Protein AF-A0A3B9NVF3-F1 (afdb_monomer)

Mean predicted aligned error: 5.63 Å

Radius of gyration: 18.67 Å; Cα contacts (8 Å, |Δi|>4): 143; chains: 1; bounding box: 44×31×72 Å

Structure (mmCIF, N/CA/C/O backbone):
data_AF-A0A3B9NVF3-F1
#
_entry.id   AF-A0A3B9NVF3-F1
#
loop_
_atom_site.group_PDB
_atom_site.id
_atom_site.type_symbol
_atom_site.label_atom_id
_atom_site.label_alt_id
_atom_site.label_comp_id
_atom_site.label_asym_id
_atom_site.label_entity_id
_atom_site.label_seq_id
_atom_site.pdbx_PDB_ins_code
_atom_site.Cartn_x
_atom_site.Cartn_y
_atom_site.Cartn_z
_atom_site.occupancy
_atom_site.B_iso_or_equiv
_atom_site.auth_seq_id
_atom_site.auth_comp_id
_atom_site.auth_asym_id
_atom_site.auth_atom_id
_atom_site.pdbx_PDB_model_num
ATOM 1 N N . MET A 1 1 ? -21.991 -6.118 53.782 1.00 49.12 1 MET A N 1
ATOM 2 C CA . MET A 1 1 ? -22.405 -6.025 52.362 1.00 49.12 1 MET A CA 1
ATOM 3 C C . MET A 1 1 ? -21.208 -5.584 51.526 1.00 49.12 1 MET A C 1
ATOM 5 O O . MET A 1 1 ? -20.791 -4.440 51.640 1.00 49.12 1 MET A O 1
ATOM 9 N N . SER A 1 2 ? -20.605 -6.493 50.755 1.00 52.69 2 SER A N 1
ATOM 10 C CA . SER A 1 2 ? -19.442 -6.196 49.903 1.00 52.69 2 SER A CA 1
ATOM 11 C C . SER A 1 2 ? -19.912 -5.572 48.583 1.00 52.69 2 SER A C 1
ATOM 13 O O . SER A 1 2 ? -20.648 -6.210 47.827 1.00 52.69 2 SER A O 1
ATOM 15 N N . ARG A 1 3 ? -19.550 -4.309 48.316 1.00 58.69 3 ARG A N 1
ATOM 16 C CA . ARG A 1 3 ? -19.840 -3.644 47.035 1.00 58.69 3 ARG A CA 1
ATOM 17 C C . ARG A 1 3 ? -18.968 -4.282 45.951 1.00 58.69 3 ARG A C 1
ATOM 19 O O . ARG A 1 3 ? -17.757 -4.085 45.939 1.00 58.69 3 ARG A O 1
ATOM 26 N N . LYS A 1 4 ? -19.583 -5.029 45.028 1.00 58.44 4 LYS A N 1
ATOM 27 C CA . LYS A 1 4 ? -18.920 -5.494 43.802 1.00 58.44 4 LYS A CA 1
ATOM 28 C C . LYS A 1 4 ? -18.478 -4.268 42.995 1.00 58.44 4 LYS A C 1
ATOM 30 O O . LYS A 1 4 ? -19.309 -3.534 42.471 1.00 58.44 4 LYS A O 1
ATOM 35 N N . SER A 1 5 ? -17.169 -4.036 42.939 1.00 66.88 5 SER A N 1
ATOM 36 C CA . SER A 1 5 ? -16.553 -3.040 42.064 1.00 66.88 5 SER A CA 1
ATOM 37 C C . SER A 1 5 ? -16.678 -3.519 40.618 1.00 66.88 5 SER A C 1
ATOM 39 O O . SER A 1 5 ? -15.966 -4.426 40.186 1.00 66.88 5 SER A O 1
ATOM 41 N N . THR A 1 6 ? -17.623 -2.955 39.870 1.00 66.62 6 THR A N 1
ATOM 42 C CA . THR A 1 6 ? -17.722 -3.180 38.428 1.00 66.62 6 THR A CA 1
ATOM 43 C C . THR A 1 6 ? -16.560 -2.444 37.764 1.00 66.62 6 THR A C 1
ATOM 45 O O . THR A 1 6 ? -16.607 -1.224 37.603 1.00 66.62 6 THR A O 1
ATOM 48 N N . ARG A 1 7 ? -15.485 -3.162 37.404 1.00 70.69 7 ARG A N 1
ATOM 49 C CA . ARG A 1 7 ? -14.392 -2.598 36.593 1.00 70.69 7 ARG A CA 1
ATOM 50 C C . ARG A 1 7 ? -14.992 -2.016 35.310 1.00 70.69 7 ARG A C 1
ATOM 52 O O . ARG A 1 7 ? -15.573 -2.752 34.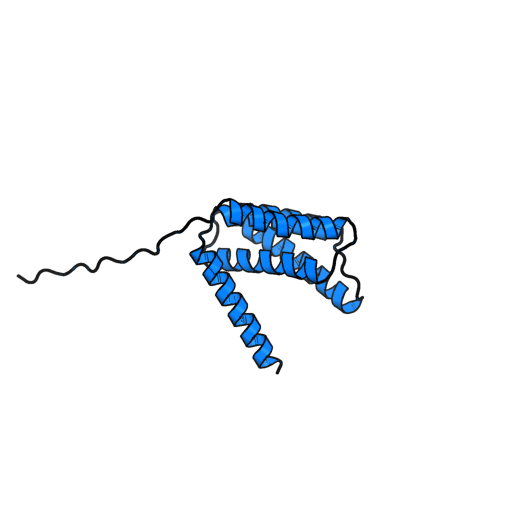517 1.00 70.69 7 ARG A O 1
ATOM 59 N N . ARG A 1 8 ? -14.850 -0.702 35.097 1.00 69.75 8 ARG A N 1
ATOM 60 C CA . ARG A 1 8 ? -15.159 -0.079 33.802 1.00 69.75 8 ARG A CA 1
ATOM 61 C C . ARG A 1 8 ? -14.218 -0.670 32.757 1.00 69.75 8 ARG A C 1
ATOM 63 O O . ARG A 1 8 ? -13.007 -0.490 32.846 1.00 69.75 8 ARG A O 1
ATOM 70 N N . THR A 1 9 ? -14.771 -1.362 31.770 1.00 73.31 9 THR A N 1
ATOM 71 C CA . THR A 1 9 ? -14.049 -1.738 30.555 1.00 73.31 9 THR A CA 1
ATOM 72 C C . THR A 1 9 ? -13.722 -0.468 29.778 1.00 73.31 9 THR A C 1
ATOM 74 O O . THR A 1 9 ? -14.617 0.229 29.295 1.00 73.31 9 THR A O 1
ATOM 77 N N . ILE A 1 10 ? -12.434 -0.134 29.699 1.00 75.62 10 ILE A N 1
ATOM 78 C CA . ILE A 1 10 ? -11.943 0.989 28.899 1.00 75.62 10 ILE A CA 1
ATOM 79 C C . ILE A 1 10 ? -12.134 0.608 27.432 1.00 75.62 10 ILE A C 1
ATOM 81 O O . ILE A 1 10 ? -11.587 -0.393 26.972 1.00 75.62 10 ILE A O 1
ATOM 85 N N . ARG A 1 11 ? -12.948 1.377 26.703 1.00 72.94 11 ARG A N 1
ATOM 86 C CA . ARG A 1 11 ? -13.084 1.210 25.254 1.00 72.94 11 ARG A CA 1
ATOM 87 C C . ARG A 1 11 ? -11.913 1.917 24.563 1.00 72.94 11 ARG A C 1
ATOM 89 O O . ARG A 1 11 ? -11.574 3.021 24.991 1.00 72.94 11 ARG A O 1
ATOM 96 N N . PRO A 1 12 ? -11.319 1.329 23.512 1.00 73.44 12 PRO A N 1
ATOM 97 C CA . PRO A 1 12 ? -10.298 2.010 22.727 1.00 73.44 12 PRO A CA 1
ATOM 98 C C . PRO A 1 12 ? -10.863 3.319 22.162 1.00 73.44 12 PRO A C 1
ATOM 100 O O . PRO A 1 12 ? -11.981 3.339 21.636 1.00 73.44 12 PRO A O 1
ATOM 103 N N . LEU A 1 13 ? -10.112 4.415 22.289 1.00 80.12 13 LEU A N 1
ATOM 104 C CA . LEU A 1 13 ? -10.489 5.696 21.700 1.00 80.12 13 LEU A CA 1
ATOM 105 C C . LEU A 1 13 ? -10.367 5.593 20.176 1.00 80.12 13 LEU A C 1
ATOM 107 O O . LEU A 1 13 ? -9.283 5.342 19.660 1.00 80.12 13 LEU A O 1
ATOM 111 N N . ARG A 1 14 ? -11.470 5.814 19.456 1.00 83.06 14 ARG A N 1
ATOM 112 C CA . ARG A 1 14 ? -11.454 5.872 17.992 1.00 83.06 14 ARG A CA 1
ATOM 113 C C . ARG A 1 14 ? -11.093 7.286 17.549 1.00 83.06 14 ARG A C 1
ATOM 115 O O . ARG A 1 14 ? -11.927 8.185 17.644 1.00 83.06 14 ARG A O 1
ATOM 122 N N . ILE A 1 15 ? -9.874 7.467 17.051 1.00 90.00 15 ILE A N 1
ATOM 123 C CA . ILE A 1 15 ? -9.414 8.745 16.498 1.00 90.00 15 ILE A CA 1
ATOM 124 C C . ILE A 1 15 ? -9.634 8.714 14.981 1.00 90.00 15 ILE A C 1
ATOM 126 O O . ILE A 1 15 ? -8.994 7.905 14.305 1.00 90.00 15 ILE A O 1
ATOM 130 N N . PRO A 1 16 ? -10.547 9.534 14.429 1.00 91.94 16 PRO A N 1
ATOM 131 C CA . PRO A 1 16 ? -10.778 9.564 12.993 1.00 91.94 16 PRO A CA 1
ATOM 132 C C . PRO A 1 16 ? -9.535 10.070 12.263 1.00 91.94 16 PRO A C 1
ATOM 134 O O . PRO A 1 16 ? -8.781 10.896 12.782 1.00 91.94 16 PRO A O 1
ATOM 137 N N . ILE A 1 17 ? -9.342 9.582 11.044 1.00 92.69 17 ILE A N 1
ATOM 138 C CA . ILE A 1 17 ? -8.288 10.086 10.173 1.00 92.69 17 ILE A CA 1
ATOM 139 C C . ILE A 1 17 ? -8.652 11.504 9.724 1.00 92.69 17 ILE A C 1
ATOM 141 O O . ILE A 1 17 ? -9.795 11.784 9.357 1.00 92.69 17 ILE A O 1
ATOM 145 N N . THR A 1 18 ? -7.687 12.418 9.798 1.00 93.12 18 THR A N 1
ATOM 146 C CA . THR A 1 18 ? -7.893 13.812 9.404 1.00 93.12 18 THR A CA 1
ATOM 147 C C . THR A 1 18 ? -7.967 13.939 7.889 1.00 93.12 18 THR A C 1
ATOM 149 O O . THR A 1 18 ? -7.343 13.177 7.151 1.00 93.12 18 THR A O 1
ATOM 152 N N . ARG A 1 19 ? -8.690 14.958 7.413 1.00 91.62 19 ARG A N 1
ATOM 153 C CA . ARG A 1 19 ? -8.805 15.223 5.977 1.00 91.62 19 ARG A CA 1
ATOM 154 C C . ARG A 1 19 ? -7.439 15.426 5.313 1.00 91.62 19 ARG A C 1
ATOM 156 O O . ARG A 1 19 ? -7.201 14.848 4.264 1.00 91.62 19 ARG A O 1
ATOM 163 N N . GLY A 1 20 ? -6.528 16.140 5.978 1.00 92.69 20 GLY A N 1
ATOM 164 C CA . GLY A 1 20 ? -5.169 16.347 5.474 1.00 92.69 20 GLY A CA 1
ATOM 165 C C . GLY A 1 20 ? -4.382 15.049 5.271 1.00 92.69 20 GLY A C 1
ATOM 166 O O . GLY A 1 20 ? -3.662 14.940 4.287 1.00 92.69 20 GLY A O 1
ATOM 167 N N . LEU A 1 21 ? -4.554 14.042 6.141 1.00 90.19 21 LEU A N 1
ATOM 168 C CA . LEU A 1 21 ? -3.890 12.748 5.947 1.00 90.19 21 LEU A CA 1
ATOM 169 C C . LEU A 1 21 ? -4.494 11.970 4.771 1.00 90.19 21 LEU A C 1
ATOM 171 O O . LEU A 1 21 ? -3.758 11.346 4.013 1.00 90.19 21 LEU A O 1
ATOM 175 N N . ILE A 1 22 ? -5.819 12.035 4.599 1.00 93.06 22 ILE A N 1
ATOM 176 C CA . ILE A 1 22 ? -6.503 11.433 3.443 1.00 93.06 22 ILE A CA 1
ATOM 177 C C . ILE A 1 22 ? -6.006 12.074 2.146 1.00 93.06 22 ILE A C 1
ATOM 179 O O . ILE A 1 22 ? -5.652 11.361 1.213 1.00 93.06 22 ILE A O 1
ATOM 183 N N . ASP A 1 23 ? -5.941 13.405 2.101 1.00 93.88 23 ASP A N 1
ATOM 184 C CA . ASP A 1 23 ? -5.510 14.133 0.908 1.00 93.88 23 ASP A CA 1
ATOM 185 C C . ASP A 1 23 ? -4.032 13.847 0.582 1.00 93.88 23 ASP A C 1
ATOM 187 O O . ASP A 1 23 ? -3.691 13.652 -0.582 1.00 93.88 23 ASP A O 1
ATOM 191 N N . GLN A 1 24 ? -3.160 13.743 1.593 1.00 92.31 24 GLN A N 1
ATOM 192 C CA . GLN A 1 24 ? -1.756 13.369 1.394 1.00 92.31 24 GLN A CA 1
ATOM 193 C C . GLN A 1 24 ? -1.615 11.949 0.829 1.00 92.31 24 GLN A C 1
ATOM 195 O O . GLN A 1 24 ? -0.832 11.725 -0.094 1.00 92.31 24 GLN A O 1
ATOM 200 N N . PHE A 1 25 ? -2.393 11.002 1.352 1.00 92.00 25 PHE A N 1
ATOM 201 C CA . PHE A 1 25 ? -2.407 9.626 0.866 1.00 92.00 25 PHE A CA 1
ATOM 202 C C . PHE A 1 25 ? -2.888 9.542 -0.590 1.00 92.00 25 PHE A C 1
ATOM 204 O O . PHE A 1 25 ? -2.238 8.920 -1.433 1.00 92.00 25 PHE A O 1
ATOM 211 N N . ALA A 1 26 ? -3.989 10.230 -0.900 1.00 92.94 26 ALA A N 1
ATOM 212 C CA . ALA A 1 26 ? -4.528 10.318 -2.252 1.00 92.94 26 ALA A CA 1
ATOM 213 C C . ALA A 1 26 ? -3.511 10.943 -3.218 1.00 92.94 26 ALA A C 1
ATOM 215 O O . ALA A 1 26 ? -3.283 10.438 -4.316 1.00 92.94 26 ALA A O 1
ATOM 216 N N . GLN A 1 27 ? -2.838 12.014 -2.792 1.00 94.38 27 GLN A N 1
ATOM 217 C CA . GLN A 1 27 ? -1.803 12.673 -3.580 1.00 94.38 27 GLN A CA 1
ATOM 218 C C . GLN A 1 27 ? -0.644 11.722 -3.908 1.00 94.38 27 GLN A C 1
ATOM 220 O O . GLN A 1 27 ? -0.194 11.676 -5.053 1.00 94.38 27 GLN A O 1
ATOM 225 N N . GLU A 1 28 ? -0.171 10.946 -2.933 1.00 93.94 28 GLU A N 1
ATOM 226 C CA . GLU A 1 28 ? 0.937 10.009 -3.126 1.00 93.94 28 GLU A CA 1
ATOM 227 C C . GLU A 1 28 ? 0.577 8.866 -4.088 1.00 93.94 28 GLU A C 1
ATOM 229 O O . GLU A 1 28 ? 1.345 8.580 -5.016 1.00 93.94 28 GLU A O 1
ATOM 234 N N . LEU A 1 29 ? -0.617 8.283 -3.946 1.00 94.06 29 LEU A N 1
ATOM 235 C CA . LEU A 1 29 ? -1.133 7.265 -4.865 1.00 94.06 29 LEU A CA 1
ATOM 236 C C . LEU A 1 29 ? -1.325 7.813 -6.281 1.00 94.06 29 LEU A C 1
ATOM 238 O O . LEU A 1 29 ? -0.798 7.258 -7.250 1.00 94.06 29 LEU A O 1
ATOM 242 N N . HIS A 1 30 ? -2.069 8.910 -6.417 1.00 94.81 30 HIS A N 1
ATOM 243 C CA . HIS A 1 30 ? -2.443 9.441 -7.721 1.00 94.81 30 HIS A CA 1
ATOM 244 C C . HIS A 1 30 ? -1.257 10.023 -8.487 1.00 94.81 30 HIS A C 1
ATOM 246 O O . HIS A 1 30 ? -1.182 9.830 -9.701 1.00 94.81 30 HIS A O 1
ATOM 252 N N . PHE A 1 31 ? -0.299 10.677 -7.824 1.00 95.50 31 PHE A N 1
ATOM 253 C CA . PHE A 1 31 ? 0.907 11.157 -8.503 1.00 95.50 31 PHE A CA 1
ATOM 254 C C . PHE A 1 31 ? 1.821 10.017 -8.942 1.00 95.50 31 PHE A C 1
ATOM 256 O O . PHE A 1 31 ? 2.364 10.078 -10.047 1.00 95.50 31 PHE A O 1
ATOM 263 N N . SER A 1 32 ? 1.950 8.959 -8.141 1.00 95.38 32 SER A N 1
ATOM 264 C CA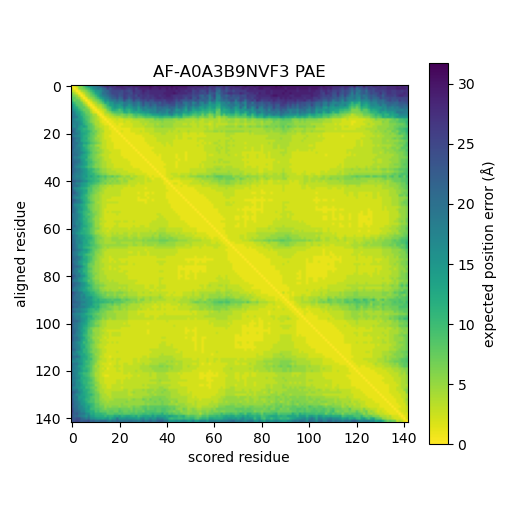 . SER A 1 32 ? 2.716 7.771 -8.535 1.00 95.38 32 SER A CA 1
ATOM 265 C C . SER A 1 32 ? 2.063 7.067 -9.729 1.00 95.38 32 SER A C 1
ATOM 267 O O . SER A 1 32 ? 2.740 6.715 -10.697 1.00 95.38 32 SER A O 1
ATOM 269 N N . LEU A 1 33 ? 0.729 6.962 -9.734 1.00 94.50 33 LEU A N 1
ATOM 270 C CA . LEU A 1 33 ? -0.019 6.416 -10.865 1.00 94.50 33 LEU A CA 1
ATOM 271 C C . LEU A 1 33 ? 0.094 7.302 -12.115 1.00 94.50 33 LEU A C 1
ATOM 273 O O . LEU A 1 33 ? 0.282 6.788 -13.213 1.00 94.50 33 LEU A O 1
ATOM 277 N N . MET A 1 34 ? 0.015 8.625 -11.969 1.00 95.12 34 MET A N 1
ATOM 278 C CA . MET A 1 34 ? 0.181 9.569 -13.079 1.00 95.12 34 MET A CA 1
ATOM 279 C C . MET A 1 34 ? 1.564 9.432 -13.720 1.00 95.12 34 MET A C 1
ATOM 281 O O . MET A 1 34 ? 1.668 9.355 -14.943 1.00 95.12 34 MET A O 1
ATOM 285 N N . LYS A 1 35 ? 2.627 9.336 -12.912 1.00 94.06 35 LYS A N 1
ATOM 286 C CA . LYS A 1 35 ? 3.978 9.064 -13.419 1.00 94.06 35 LYS A CA 1
ATOM 287 C C . LYS A 1 35 ? 4.042 7.752 -14.192 1.00 94.06 35 LYS A C 1
ATOM 289 O O . LYS A 1 35 ? 4.686 7.711 -15.238 1.00 94.06 35 LYS A O 1
ATOM 294 N N . ALA A 1 36 ? 3.319 6.726 -13.739 1.00 92.00 36 ALA A N 1
ATOM 295 C CA . ALA A 1 36 ? 3.225 5.471 -14.471 1.00 92.00 36 ALA A CA 1
ATOM 296 C C . ALA A 1 36 ? 2.609 5.638 -15.864 1.00 92.00 36 ALA A C 1
ATOM 298 O O . ALA A 1 36 ? 3.101 5.068 -16.834 1.00 92.00 36 ALA A O 1
ATOM 299 N N . GLN A 1 37 ? 1.576 6.472 -15.982 1.00 91.94 37 GLN A N 1
ATOM 300 C CA . GLN A 1 37 ? 0.928 6.764 -17.264 1.00 91.94 37 GLN A CA 1
ATOM 301 C C . GLN A 1 37 ? 1.805 7.580 -18.215 1.00 91.94 37 GLN A C 1
ATOM 303 O O . GLN A 1 37 ? 1.684 7.440 -19.428 1.00 91.94 37 GLN A O 1
ATOM 308 N N . LEU A 1 38 ? 2.690 8.414 -17.671 1.00 92.69 38 LEU A N 1
ATOM 309 C CA . LEU A 1 38 ? 3.629 9.229 -18.440 1.00 92.69 38 LEU A CA 1
ATOM 310 C C . LEU A 1 38 ? 4.921 8.479 -18.813 1.00 92.69 38 LEU A C 1
ATOM 312 O O . LEU A 1 38 ? 5.789 9.058 -19.458 1.00 92.69 38 LEU A O 1
ATOM 316 N N . GLY A 1 39 ? 5.063 7.209 -18.416 1.00 89.50 39 GLY A N 1
ATOM 317 C CA . GLY A 1 39 ? 6.262 6.407 -18.680 1.00 89.50 39 GLY A CA 1
ATOM 318 C C . GLY A 1 39 ? 7.436 6.688 -17.737 1.00 89.50 39 GLY A C 1
ATOM 319 O O . GLY A 1 39 ? 8.540 6.221 -17.990 1.00 89.50 39 GLY A O 1
ATOM 320 N N . TYR A 1 40 ? 7.207 7.411 -16.637 1.00 91.44 40 TYR A N 1
ATOM 321 C CA . TYR A 1 40 ? 8.201 7.699 -15.596 1.00 91.44 40 TYR A CA 1
ATOM 322 C C . TYR A 1 40 ? 8.012 6.805 -14.361 1.00 91.44 40 TYR A C 1
ATOM 324 O O . TYR A 1 40 ? 8.197 7.259 -13.233 1.00 91.44 40 TYR A O 1
ATOM 332 N N . PHE A 1 41 ? 7.572 5.559 -14.556 1.00 92.88 41 PHE A N 1
ATOM 333 C CA . PHE A 1 41 ? 7.400 4.612 -13.458 1.00 92.88 41 PHE A CA 1
ATOM 334 C C . PHE A 1 41 ? 8.750 4.020 -13.061 1.00 92.88 41 PHE A C 1
ATOM 336 O O . PHE A 1 41 ? 9.438 3.432 -13.892 1.00 92.88 41 PHE A O 1
ATOM 343 N N . THR A 1 42 ? 9.126 4.160 -11.795 1.00 92.44 42 THR A N 1
ATOM 344 C CA . THR A 1 42 ? 10.328 3.529 -11.243 1.00 92.44 42 THR A CA 1
ATOM 345 C C . THR A 1 42 ? 9.976 2.691 -10.019 1.00 92.44 42 THR A C 1
ATOM 347 O O . THR A 1 42 ? 8.826 2.679 -9.570 1.00 92.44 42 THR A O 1
ATOM 350 N N . THR A 1 43 ? 10.975 2.016 -9.447 1.00 93.88 43 THR A N 1
ATOM 351 C CA . THR A 1 43 ? 10.848 1.335 -8.150 1.00 93.88 43 THR A CA 1
ATOM 352 C C . THR A 1 43 ? 10.334 2.275 -7.059 1.00 93.88 43 THR A C 1
ATOM 354 O O . THR A 1 43 ? 9.541 1.862 -6.228 1.00 93.88 43 THR A O 1
ATOM 357 N N . VAL A 1 44 ? 10.672 3.568 -7.110 1.00 94.06 44 VAL A N 1
ATOM 358 C CA . VAL A 1 44 ? 10.217 4.552 -6.117 1.00 94.06 44 VAL A CA 1
ATOM 359 C C . VAL A 1 44 ? 8.700 4.742 -6.163 1.00 94.06 44 VAL A C 1
ATOM 361 O O . VAL A 1 44 ? 8.040 4.748 -5.126 1.00 94.06 44 VAL A O 1
ATOM 364 N N . GLU A 1 45 ? 8.118 4.921 -7.350 1.00 94.75 45 GLU A N 1
ATOM 365 C CA . GLU A 1 45 ? 6.662 5.028 -7.500 1.00 94.75 45 GLU A CA 1
ATOM 366 C C . GLU A 1 45 ? 5.967 3.707 -7.176 1.00 94.75 45 GLU A C 1
ATOM 368 O O . GLU A 1 45 ? 4.876 3.712 -6.601 1.00 94.75 45 GLU A O 1
ATOM 373 N N . PHE A 1 46 ? 6.602 2.587 -7.521 1.00 94.75 46 PHE A N 1
ATOM 374 C CA . PHE A 1 46 ? 6.113 1.266 -7.167 1.00 94.75 46 PHE A CA 1
ATOM 375 C C . PHE A 1 46 ? 6.008 1.096 -5.647 1.00 94.75 46 PHE A C 1
ATOM 377 O O . PHE A 1 46 ? 4.932 0.766 -5.147 1.00 94.75 46 PHE A O 1
ATOM 384 N N . ASP A 1 47 ? 7.077 1.406 -4.915 1.00 94.00 47 ASP A N 1
ATOM 385 C CA . ASP A 1 47 ? 7.151 1.270 -3.460 1.00 94.00 47 ASP A CA 1
ATOM 386 C C . ASP A 1 47 ? 6.156 2.185 -2.750 1.00 94.00 47 ASP A C 1
ATOM 388 O O . ASP A 1 47 ? 5.532 1.779 -1.769 1.00 94.00 47 ASP A O 1
ATOM 392 N N . LYS A 1 48 ? 5.937 3.400 -3.265 1.00 95.06 48 LYS A N 1
ATOM 393 C CA . LYS A 1 48 ? 4.917 4.318 -2.738 1.00 95.06 48 LYS A CA 1
ATOM 394 C C . LYS A 1 48 ? 3.519 3.726 -2.833 1.00 95.06 48 LYS A C 1
ATOM 396 O O . LYS A 1 48 ? 2.793 3.696 -1.839 1.00 95.06 48 LYS A O 1
ATOM 401 N N . ILE A 1 49 ? 3.149 3.220 -4.011 1.00 95.75 49 ILE A N 1
ATOM 402 C CA . ILE A 1 49 ? 1.841 2.587 -4.220 1.00 95.75 49 ILE A CA 1
ATOM 403 C C . ILE A 1 49 ? 1.725 1.312 -3.375 1.00 95.75 49 ILE A C 1
ATOM 405 O O . ILE A 1 49 ? 0.708 1.106 -2.711 1.00 95.75 49 ILE A O 1
ATOM 409 N N . GLY A 1 50 ? 2.768 0.479 -3.360 1.00 95.19 50 GLY A N 1
ATOM 410 C CA . GLY A 1 50 ? 2.813 -0.759 -2.585 1.00 95.19 50 GLY A CA 1
ATOM 411 C C . GLY A 1 50 ? 2.651 -0.511 -1.087 1.00 95.19 50 GLY A C 1
ATOM 412 O O . GLY A 1 50 ? 1.797 -1.122 -0.450 1.00 95.19 50 GLY A O 1
ATOM 413 N N . THR A 1 51 ? 3.393 0.450 -0.535 1.00 93.94 51 THR A N 1
ATOM 414 C CA . THR A 1 51 ? 3.295 0.862 0.876 1.00 93.94 51 THR A CA 1
ATOM 415 C C . THR A 1 51 ? 1.882 1.317 1.218 1.00 93.94 51 THR A C 1
ATOM 417 O O . THR A 1 51 ? 1.323 0.898 2.235 1.00 93.94 51 THR A O 1
ATOM 420 N N . CYS A 1 52 ? 1.276 2.128 0.349 1.00 94.88 52 CYS A N 1
ATOM 421 C CA . CYS A 1 52 ? -0.087 2.609 0.521 1.00 94.88 52 CYS A CA 1
ATOM 422 C C . CYS A 1 52 ? -1.099 1.454 0.577 1.00 94.88 52 CYS A C 1
ATOM 424 O O . CYS A 1 52 ? -1.902 1.380 1.512 1.00 94.88 52 CYS A O 1
ATOM 426 N N . PHE A 1 53 ? -1.044 0.525 -0.383 1.00 96.50 53 PHE A N 1
ATOM 427 C CA . PHE A 1 53 ? -1.953 -0.621 -0.404 1.00 96.50 53 PHE A CA 1
ATOM 428 C C . PHE A 1 53 ? -1.736 -1.568 0.764 1.00 96.50 53 PHE A C 1
ATOM 430 O O . PHE A 1 53 ? -2.714 -1.919 1.415 1.00 96.50 53 PHE A O 1
ATOM 437 N N . ASN A 1 54 ? -0.493 -1.929 1.078 1.00 95.31 54 ASN A N 1
ATOM 438 C CA . ASN A 1 54 ? -0.195 -2.831 2.189 1.00 95.31 54 ASN A CA 1
ATOM 439 C C . ASN A 1 54 ? -0.671 -2.249 3.525 1.00 95.31 54 ASN A C 1
ATOM 441 O O . ASN A 1 54 ? -1.304 -2.951 4.311 1.00 95.31 54 ASN A O 1
ATOM 445 N N . THR A 1 55 ? -0.446 -0.952 3.754 1.00 94.81 55 THR A N 1
ATOM 446 C CA . THR A 1 55 ? -0.886 -0.259 4.975 1.00 94.81 55 THR A CA 1
ATOM 447 C C . THR A 1 55 ? -2.405 -0.273 5.124 1.00 94.81 55 THR A C 1
ATOM 449 O O . THR A 1 55 ? -2.937 -0.547 6.199 1.00 94.81 55 THR A O 1
ATOM 452 N N . ILE A 1 56 ? -3.138 0.027 4.051 1.00 95.44 56 ILE A N 1
ATOM 453 C CA . ILE A 1 56 ? -4.603 0.038 4.116 1.00 95.44 56 ILE A CA 1
ATOM 454 C C . ILE A 1 56 ? -5.154 -1.378 4.195 1.00 95.44 56 ILE A C 1
ATOM 456 O O . ILE A 1 56 ? -6.070 -1.623 4.974 1.00 95.44 56 ILE A O 1
ATOM 460 N N . TYR A 1 57 ? -4.598 -2.310 3.430 1.00 95.88 57 TYR A N 1
ATOM 461 C CA . TYR A 1 57 ? -5.027 -3.699 3.445 1.00 95.88 57 TYR A CA 1
ATOM 462 C C . TYR A 1 57 ? -4.834 -4.322 4.831 1.00 95.88 57 TYR A C 1
ATOM 464 O O . TYR A 1 57 ? -5.784 -4.881 5.371 1.00 95.88 57 TYR A O 1
ATOM 472 N N . GLY A 1 58 ? -3.671 -4.140 5.464 1.00 95.25 58 GLY A N 1
ATOM 473 C CA . GLY A 1 58 ? -3.444 -4.618 6.829 1.00 95.25 58 GLY A CA 1
ATOM 474 C C . GLY A 1 58 ? -4.372 -3.949 7.850 1.00 95.25 58 GLY A C 1
ATOM 475 O O . GLY A 1 58 ? -4.905 -4.608 8.739 1.00 95.25 58 GLY A O 1
ATOM 476 N N . ALA A 1 59 ? -4.666 -2.655 7.693 1.00 95.50 59 ALA A N 1
ATOM 477 C CA . ALA A 1 59 ? -5.645 -1.980 8.545 1.00 95.50 59 ALA A CA 1
ATOM 478 C C . ALA A 1 59 ? -7.071 -2.531 8.354 1.00 95.50 59 ALA A C 1
ATOM 480 O O . ALA A 1 59 ? -7.839 -2.619 9.316 1.00 95.50 59 ALA A O 1
ATOM 481 N N . LEU A 1 60 ? -7.430 -2.917 7.129 1.00 95.12 60 LEU A N 1
ATOM 482 C CA . LEU A 1 60 ? -8.700 -3.566 6.821 1.00 95.12 60 LEU A CA 1
ATOM 483 C C . LEU A 1 60 ? -8.741 -5.026 7.278 1.00 95.12 60 LEU A C 1
ATOM 485 O O . LEU A 1 60 ? -9.821 -5.503 7.595 1.00 95.12 60 LEU A O 1
ATOM 489 N N . ASP A 1 61 ? -7.612 -5.721 7.377 1.00 93.69 61 ASP A N 1
ATOM 490 C CA . ASP A 1 61 ? -7.560 -7.059 7.975 1.00 93.69 61 ASP A CA 1
ATOM 491 C C . ASP A 1 61 ? -7.853 -7.000 9.485 1.00 93.69 61 ASP A C 1
ATOM 493 O O . ASP A 1 61 ? -8.711 -7.720 9.999 1.00 93.69 61 ASP A O 1
ATOM 497 N N . LEU A 1 62 ? -7.253 -6.028 10.184 1.00 91.62 62 LEU A N 1
ATOM 498 C CA . LEU A 1 62 ? -7.551 -5.746 11.594 1.00 91.62 62 LEU A CA 1
ATOM 499 C C . LEU A 1 62 ? -9.005 -5.313 11.813 1.00 91.62 62 LEU A C 1
ATOM 501 O O . LEU A 1 62 ? -9.607 -5.596 12.855 1.00 91.62 62 LEU A O 1
ATOM 505 N N . LYS A 1 63 ? -9.570 -4.587 10.845 1.00 91.44 63 LYS A N 1
ATOM 506 C CA . LYS A 1 63 ? -10.928 -4.052 10.913 1.00 91.44 63 LYS A CA 1
ATOM 507 C C . LYS A 1 63 ? -11.646 -4.203 9.569 1.00 91.44 63 LYS A C 1
ATOM 509 O O . LYS A 1 63 ? -11.732 -3.233 8.809 1.00 91.44 63 LYS A O 1
ATOM 514 N N . PRO A 1 64 ? -12.235 -5.386 9.313 1.00 92.38 64 PRO A N 1
ATOM 515 C CA . PRO A 1 64 ? -12.856 -5.697 8.033 1.00 92.38 64 PRO A CA 1
ATOM 516 C C . PRO A 1 64 ? -13.927 -4.682 7.620 1.00 92.38 64 PRO A C 1
ATOM 518 O O . PRO A 1 64 ? -14.784 -4.312 8.438 1.00 92.38 64 PRO A O 1
ATOM 521 N N . PRO A 1 65 ? -13.924 -4.229 6.352 1.00 92.06 65 PRO A N 1
ATOM 522 C CA . PRO A 1 65 ? -14.955 -3.340 5.852 1.00 92.06 65 PRO A CA 1
ATOM 523 C C . PRO A 1 65 ? -16.289 -4.084 5.750 1.00 92.06 65 PRO A C 1
ATOM 525 O O . PRO A 1 65 ? -16.348 -5.292 5.520 1.00 92.06 65 PRO A O 1
ATOM 528 N N . LYS A 1 66 ? -17.395 -3.342 5.873 1.00 90.94 66 LYS A N 1
ATOM 529 C CA . LYS A 1 66 ? -18.733 -3.898 5.606 1.00 90.94 66 LYS A CA 1
ATOM 530 C C . LYS A 1 66 ? -18.890 -4.296 4.139 1.00 90.94 66 LYS A C 1
ATOM 532 O O . LYS A 1 66 ? -19.513 -5.310 3.839 1.00 90.94 66 LYS A O 1
ATOM 537 N N . ASP A 1 67 ? -18.337 -3.478 3.249 1.00 91.62 67 ASP A N 1
ATOM 538 C CA . ASP A 1 67 ? -18.306 -3.736 1.819 1.00 91.62 67 ASP A CA 1
ATOM 539 C C . ASP A 1 67 ? -17.046 -4.531 1.460 1.00 91.62 67 ASP A C 1
ATOM 541 O O . ASP A 1 67 ? -15.930 -4.011 1.477 1.00 91.62 67 ASP A O 1
ATOM 545 N N . LYS A 1 68 ? -17.235 -5.808 1.119 1.00 91.25 68 LYS A N 1
ATOM 546 C CA . LYS A 1 68 ? -16.141 -6.708 0.735 1.00 91.25 68 LYS A CA 1
ATOM 547 C C . LYS A 1 68 ? -15.519 -6.353 -0.616 1.00 91.25 68 LYS A C 1
ATOM 549 O O . LYS A 1 68 ? -14.405 -6.790 -0.888 1.00 91.25 68 LYS A O 1
ATOM 554 N N . THR A 1 69 ? -16.197 -5.566 -1.455 1.00 93.19 69 THR A N 1
ATOM 555 C CA . THR A 1 69 ? -15.651 -5.166 -2.762 1.00 93.19 69 THR A CA 1
ATOM 556 C C . THR A 1 69 ? -14.402 -4.295 -2.625 1.00 93.19 69 THR A C 1
ATOM 558 O O . THR A 1 69 ? -13.552 -4.315 -3.511 1.0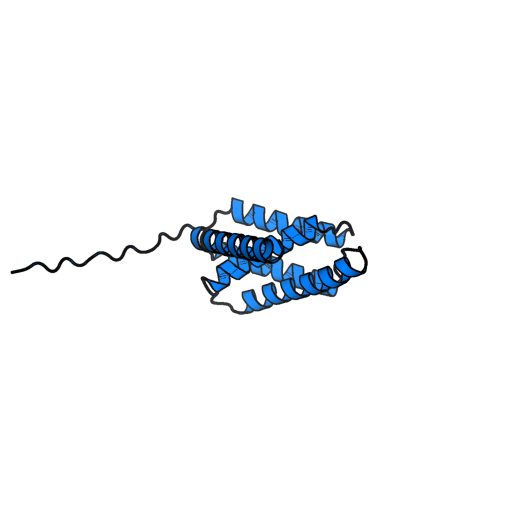0 93.19 69 THR A O 1
ATOM 561 N N . ILE A 1 70 ? -14.244 -3.605 -1.488 1.00 94.06 70 ILE A N 1
ATOM 562 C CA . ILE A 1 70 ? -13.045 -2.831 -1.149 1.00 94.06 70 ILE A CA 1
ATOM 563 C C . ILE A 1 70 ? -11.809 -3.736 -1.111 1.00 94.06 70 ILE A C 1
ATOM 565 O O . ILE A 1 70 ? -10.823 -3.447 -1.785 1.00 94.06 70 ILE A O 1
ATOM 569 N N . LEU A 1 71 ? -11.876 -4.850 -0.372 1.00 94.88 71 LEU A N 1
ATOM 570 C CA . LEU A 1 71 ? -10.761 -5.797 -0.266 1.00 94.88 71 LEU A CA 1
ATOM 571 C C . LEU A 1 71 ? -10.424 -6.396 -1.631 1.00 94.88 71 LEU A C 1
ATOM 573 O O . LEU A 1 71 ? -9.268 -6.390 -2.034 1.00 94.88 71 LEU A O 1
ATOM 577 N N . VAL A 1 72 ? -11.443 -6.817 -2.385 1.00 95.44 72 VAL A N 1
ATOM 578 C CA . VAL A 1 72 ? -11.259 -7.405 -3.721 1.00 95.44 72 VAL A CA 1
ATOM 579 C C . VAL A 1 72 ? -10.555 -6.436 -4.677 1.00 95.44 72 VAL A C 1
ATOM 581 O O . VAL A 1 72 ? -9.669 -6.846 -5.426 1.00 95.44 72 VAL A O 1
ATOM 584 N N . ALA A 1 73 ? -10.920 -5.151 -4.658 1.00 96.44 73 ALA A N 1
ATOM 585 C CA . ALA A 1 73 ? -10.289 -4.145 -5.507 1.00 96.44 73 ALA A CA 1
ATOM 586 C C . ALA A 1 73 ? -8.825 -3.886 -5.117 1.00 96.44 73 ALA A C 1
ATOM 588 O O . ALA A 1 73 ? -7.964 -3.811 -5.996 1.00 96.44 73 ALA A O 1
ATOM 589 N N . ILE A 1 74 ? -8.536 -3.783 -3.815 1.00 96.94 74 ILE A N 1
ATOM 590 C CA . ILE A 1 74 ? -7.174 -3.565 -3.308 1.00 96.94 74 ILE A CA 1
ATOM 591 C C . ILE A 1 74 ? -6.295 -4.787 -3.602 1.00 96.94 74 ILE A C 1
ATOM 593 O O . ILE A 1 74 ? -5.210 -4.631 -4.155 1.00 96.94 74 ILE A O 1
ATOM 597 N N . GLU A 1 75 ? -6.777 -6.007 -3.351 1.00 96.69 75 GLU A N 1
ATOM 598 C CA . GLU A 1 75 ? -6.058 -7.236 -3.711 1.00 96.69 75 GLU A CA 1
ATOM 599 C C . GLU A 1 75 ? -5.803 -7.335 -5.217 1.00 96.69 75 GLU A C 1
ATOM 601 O O . GLU A 1 75 ? -4.721 -7.737 -5.641 1.00 96.69 75 GLU A O 1
ATOM 606 N N . GLY A 1 76 ? -6.786 -6.964 -6.044 1.00 97.38 76 GLY A N 1
ATOM 607 C CA . GLY A 1 76 ? -6.631 -6.929 -7.497 1.00 97.38 76 GLY A CA 1
ATOM 608 C C . GLY A 1 76 ? -5.515 -5.979 -7.936 1.00 97.38 76 GLY A C 1
ATOM 609 O O . GLY A 1 76 ? -4.692 -6.339 -8.779 1.00 97.38 76 GLY A O 1
ATOM 610 N N . ALA A 1 77 ? -5.439 -4.798 -7.320 1.00 97.62 77 ALA A N 1
ATOM 611 C CA . ALA A 1 77 ? -4.358 -3.846 -7.546 1.00 97.62 77 ALA A CA 1
ATOM 612 C C . ALA A 1 77 ? -2.999 -4.381 -7.066 1.00 97.62 77 ALA A C 1
ATOM 614 O O . ALA A 1 77 ? -2.018 -4.288 -7.801 1.00 97.62 77 ALA A O 1
ATOM 615 N N . MET A 1 78 ? -2.937 -4.999 -5.883 1.00 97.56 78 MET A N 1
ATOM 616 C CA . MET A 1 78 ? -1.714 -5.619 -5.361 1.00 97.56 78 MET A CA 1
ATOM 617 C C . MET A 1 78 ? -1.212 -6.749 -6.268 1.00 97.56 78 MET A C 1
ATOM 619 O O . MET A 1 78 ? -0.018 -6.840 -6.537 1.00 97.56 78 MET A O 1
ATOM 623 N N . ARG A 1 79 ? -2.108 -7.580 -6.817 1.00 97.56 79 ARG A N 1
ATOM 624 C CA . ARG A 1 79 ? -1.739 -8.617 -7.797 1.00 97.56 79 ARG A CA 1
ATOM 625 C C . ARG A 1 79 ? -1.175 -8.010 -9.080 1.00 97.56 79 ARG A C 1
ATOM 627 O O . ARG A 1 79 ? -0.136 -8.462 -9.548 1.00 97.56 79 ARG A O 1
ATOM 634 N N . ALA A 1 80 ? -1.811 -6.961 -9.607 1.00 96.62 80 ALA A N 1
ATOM 635 C CA . ALA A 1 80 ? -1.312 -6.236 -10.776 1.00 96.62 80 ALA A CA 1
ATOM 636 C C . ALA A 1 80 ? 0.083 -5.630 -10.530 1.00 96.62 80 ALA A C 1
ATOM 638 O O . ALA A 1 80 ? 0.950 -5.694 -11.400 1.00 96.62 80 ALA A O 1
ATOM 639 N N . MET A 1 81 ? 0.318 -5.098 -9.328 1.00 96.56 81 MET A N 1
ATOM 640 C CA . MET A 1 81 ? 1.630 -4.613 -8.896 1.00 96.56 81 MET A CA 1
ATOM 641 C C . MET A 1 81 ? 2.650 -5.758 -8.825 1.00 96.56 81 MET A C 1
ATOM 643 O O . MET A 1 81 ? 3.724 -5.649 -9.408 1.00 96.56 81 MET A O 1
ATOM 647 N N . ASN A 1 82 ? 2.311 -6.895 -8.220 1.00 96.31 82 ASN A N 1
ATOM 648 C CA . ASN A 1 82 ? 3.209 -8.053 -8.152 1.00 96.31 82 ASN A CA 1
ATOM 649 C C . ASN A 1 82 ? 3.580 -8.590 -9.544 1.00 96.31 82 ASN A C 1
ATOM 651 O O . ASN A 1 82 ? 4.730 -8.950 -9.792 1.00 96.31 82 ASN A O 1
ATOM 655 N N . ASP A 1 83 ? 2.631 -8.617 -10.480 1.00 95.31 83 ASP A N 1
ATOM 656 C CA . ASP A 1 83 ? 2.903 -9.021 -11.861 1.00 95.31 83 ASP A CA 1
ATOM 657 C C . ASP A 1 83 ? 3.757 -7.993 -12.618 1.00 95.31 83 ASP A C 1
ATOM 659 O O . ASP A 1 83 ? 4.532 -8.370 -13.504 1.00 95.31 83 ASP A O 1
ATOM 663 N N . CYS A 1 84 ? 3.655 -6.709 -12.264 1.00 94.56 84 CYS A N 1
ATOM 664 C CA . CYS A 1 84 ? 4.567 -5.670 -12.729 1.00 94.56 84 CYS A CA 1
ATOM 665 C C . CYS A 1 84 ? 5.979 -5.861 -12.163 1.00 94.56 84 CYS A C 1
ATOM 667 O O . CYS A 1 84 ? 6.925 -5.853 -12.948 1.00 94.56 84 CYS A O 1
ATOM 669 N N . SER A 1 85 ? 6.129 -6.087 -10.852 1.00 94.88 85 SER A N 1
ATOM 670 C CA . SER A 1 85 ? 7.436 -6.297 -10.205 1.00 94.88 85 SER A CA 1
ATOM 671 C C . SER A 1 85 ? 8.170 -7.486 -10.814 1.00 94.88 85 SER A C 1
ATOM 673 O O . SER A 1 85 ? 9.281 -7.303 -11.289 1.00 94.88 85 SER A O 1
ATOM 675 N N . LYS A 1 86 ? 7.526 -8.650 -10.979 1.00 94.81 86 LYS A N 1
ATOM 676 C CA . LYS A 1 86 ? 8.162 -9.822 -11.620 1.00 94.81 86 LYS A CA 1
ATOM 677 C C . LYS A 1 86 ? 8.781 -9.496 -12.982 1.00 94.81 86 LYS A C 1
ATOM 679 O O . LYS A 1 86 ? 9.854 -9.993 -13.330 1.00 94.81 86 LYS A O 1
ATOM 684 N N . ARG A 1 87 ? 8.096 -8.669 -13.781 1.00 94.50 87 ARG A N 1
ATOM 685 C CA . ARG A 1 87 ? 8.621 -8.214 -15.076 1.00 94.50 87 ARG A CA 1
ATOM 686 C C . ARG A 1 87 ? 9.711 -7.164 -14.914 1.00 94.50 87 ARG A C 1
ATOM 688 O O . ARG A 1 87 ? 10.686 -7.227 -15.659 1.00 94.50 87 ARG A O 1
ATOM 695 N N . GLY A 1 88 ? 9.551 -6.232 -13.981 1.00 92.56 88 GLY A N 1
ATOM 696 C CA . GLY A 1 88 ? 10.553 -5.225 -13.637 1.00 92.56 88 GLY A CA 1
ATOM 697 C C . GLY A 1 88 ? 11.869 -5.861 -13.204 1.00 92.56 88 GLY A C 1
ATOM 698 O O . GLY A 1 88 ? 12.907 -5.531 -13.764 1.00 92.56 88 GLY A O 1
ATOM 699 N N . ASP A 1 89 ? 11.815 -6.857 -12.326 1.00 92.75 89 ASP A N 1
ATOM 700 C CA . ASP A 1 89 ? 12.984 -7.578 -11.814 1.00 92.75 89 ASP A CA 1
ATOM 701 C C . ASP A 1 89 ? 13.695 -8.378 -12.914 1.00 92.75 89 ASP A C 1
ATOM 703 O O . ASP A 1 89 ? 14.920 -8.461 -12.942 1.00 92.75 89 ASP A O 1
ATOM 707 N N . THR A 1 90 ? 12.936 -8.929 -13.867 1.00 93.62 90 THR A N 1
ATOM 708 C CA . THR A 1 90 ? 13.504 -9.707 -14.981 1.00 93.62 90 THR A CA 1
ATOM 709 C C . THR A 1 90 ? 14.084 -8.820 -16.087 1.00 93.62 90 THR A C 1
ATOM 711 O O . THR A 1 90 ? 15.104 -9.154 -16.683 1.00 93.62 90 THR A O 1
ATOM 714 N N . SER A 1 91 ? 13.411 -7.715 -16.421 1.00 91.44 91 SER A N 1
ATOM 715 C CA . SER A 1 91 ? 13.735 -6.889 -17.597 1.00 91.44 91 SER A CA 1
ATOM 716 C C . SER A 1 91 ? 14.470 -5.587 -17.273 1.00 91.44 91 SER A C 1
ATOM 718 O O . SER A 1 91 ? 14.959 -4.924 -18.184 1.00 91.44 91 SER A O 1
ATOM 720 N N . GLY A 1 92 ? 14.502 -5.183 -16.002 1.00 90.19 92 GLY A N 1
ATOM 721 C CA . GLY A 1 92 ? 14.938 -3.859 -15.553 1.00 90.19 92 GLY A CA 1
ATOM 722 C C . GLY A 1 92 ? 13.945 -2.730 -15.863 1.00 90.19 92 GLY A C 1
ATOM 723 O O . GLY A 1 92 ? 14.152 -1.600 -15.424 1.00 90.19 92 GLY A O 1
ATOM 724 N N . VAL A 1 93 ? 12.865 -3.005 -16.603 1.00 89.31 93 VAL A N 1
ATOM 725 C CA . VAL A 1 93 ? 11.888 -1.997 -17.033 1.00 89.31 93 VAL A CA 1
ATOM 726 C C . VAL A 1 93 ? 10.643 -2.066 -16.157 1.00 89.31 93 VAL A C 1
ATOM 728 O O . VAL A 1 93 ? 9.849 -3.005 -16.232 1.00 89.31 93 VAL A O 1
ATOM 731 N N . TRP A 1 94 ? 10.443 -1.023 -15.357 1.00 92.12 94 TRP A N 1
ATOM 732 C CA . TRP A 1 94 ? 9.268 -0.865 -14.509 1.00 92.12 94 TRP A CA 1
ATOM 733 C C . TRP A 1 94 ? 8.174 -0.150 -15.293 1.00 92.12 94 TRP A C 1
ATOM 735 O O . TRP A 1 94 ? 8.261 1.043 -15.558 1.00 92.12 94 TRP A O 1
ATOM 745 N N . ALA A 1 95 ? 7.144 -0.886 -15.706 1.00 92.81 95 ALA A N 1
ATOM 746 C CA . ALA A 1 95 ? 6.020 -0.319 -16.441 1.00 92.81 95 ALA A CA 1
ATOM 747 C C . ALA A 1 95 ? 4.735 -1.120 -16.208 1.00 92.81 95 ALA A C 1
ATOM 749 O O . ALA A 1 95 ? 4.684 -2.340 -16.421 1.00 92.81 95 ALA A O 1
ATOM 750 N N . LEU A 1 96 ? 3.677 -0.399 -15.833 1.00 93.31 96 LEU A N 1
ATOM 751 C CA . LEU A 1 96 ? 2.329 -0.947 -15.750 1.00 93.31 96 LEU A CA 1
ATOM 752 C C . LEU A 1 96 ? 1.707 -1.032 -17.148 1.00 93.31 96 LEU A C 1
ATOM 754 O O . LEU A 1 96 ? 1.737 -0.083 -17.932 1.00 93.31 96 LEU A O 1
ATOM 758 N N . ARG A 1 97 ? 1.085 -2.168 -17.450 1.00 94.50 97 ARG A N 1
ATOM 759 C CA . ARG A 1 97 ? 0.243 -2.350 -18.639 1.00 94.50 97 ARG A CA 1
ATOM 760 C C . ARG A 1 97 ? -1.081 -1.618 -18.459 1.00 94.50 97 ARG A C 1
ATOM 762 O O . ARG A 1 97 ? -1.525 -1.383 -17.342 1.00 94.50 97 ARG A O 1
ATOM 769 N N . VAL A 1 98 ? -1.786 -1.350 -19.556 1.00 92.69 98 VAL A N 1
ATOM 770 C CA . VAL A 1 98 ? -3.094 -0.666 -19.525 1.00 92.69 98 VAL A CA 1
ATOM 771 C C . VAL A 1 98 ? -4.092 -1.353 -18.581 1.00 92.69 98 VAL A C 1
ATOM 773 O O . VAL A 1 98 ? -4.778 -0.685 -17.809 1.00 92.69 98 VAL A O 1
ATOM 776 N N . THR A 1 99 ? -4.139 -2.687 -18.591 1.00 93.44 99 THR A N 1
ATOM 777 C CA . THR A 1 99 ? -5.008 -3.474 -17.702 1.00 93.44 99 THR A CA 1
ATOM 778 C C . 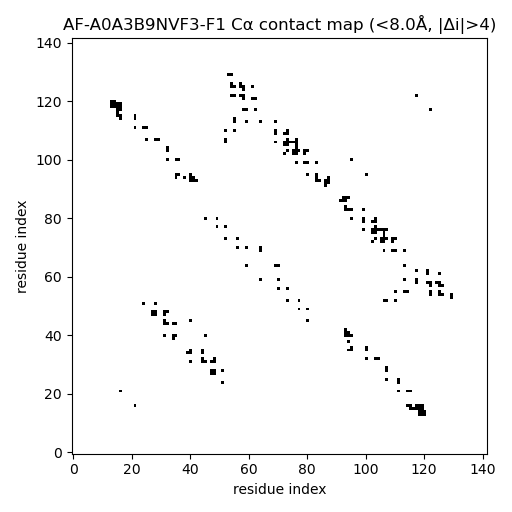THR A 1 99 ? -4.606 -3.361 -16.232 1.00 93.44 99 THR A C 1
ATOM 780 O O . THR A 1 99 ? -5.467 -3.321 -15.358 1.00 93.44 99 THR A O 1
ATOM 783 N N . GLU A 1 100 ? -3.308 -3.264 -15.949 1.00 95.81 100 GLU A N 1
ATOM 784 C CA . GLU A 1 100 ? -2.778 -3.109 -14.592 1.00 95.81 100 GLU A CA 1
ATOM 785 C C . GLU A 1 100 ? -2.999 -1.689 -14.076 1.00 95.81 100 GLU A C 1
ATOM 787 O O . GLU A 1 100 ? -3.417 -1.520 -12.940 1.00 95.81 100 GLU A O 1
ATOM 792 N N . ILE A 1 101 ? -2.827 -0.670 -14.924 1.00 95.31 101 ILE A N 1
ATOM 793 C CA . ILE A 1 101 ? -3.163 0.724 -14.603 1.00 95.31 101 ILE A CA 1
ATOM 794 C C . ILE A 1 101 ? -4.637 0.832 -14.204 1.00 95.31 101 ILE A C 1
ATOM 796 O O . ILE A 1 101 ? -4.959 1.504 -13.226 1.00 95.31 101 ILE A O 1
ATOM 800 N N . ALA A 1 102 ? -5.536 0.169 -14.939 1.00 95.12 102 ALA A N 1
ATOM 801 C CA . ALA A 1 102 ? -6.958 0.154 -14.608 1.00 95.12 102 ALA A CA 1
ATOM 802 C C . ALA A 1 102 ? -7.223 -0.513 -13.246 1.00 95.12 102 ALA A C 1
ATOM 804 O O . ALA A 1 102 ? -7.972 0.036 -12.437 1.00 95.12 102 ALA A O 1
ATOM 805 N N . ALA A 1 103 ? -6.572 -1.647 -12.968 1.00 96.56 103 ALA A N 1
ATOM 806 C CA . ALA A 1 103 ? -6.685 -2.339 -11.685 1.00 96.56 103 ALA A CA 1
ATOM 807 C C . ALA A 1 103 ? -6.141 -1.494 -10.521 1.00 96.56 103 ALA A C 1
ATOM 809 O O . ALA A 1 103 ? -6.835 -1.303 -9.525 1.00 96.56 103 ALA A O 1
ATOM 810 N N . VAL A 1 104 ? -4.942 -0.921 -10.667 1.00 96.50 104 VAL A N 1
ATOM 811 C CA . VAL A 1 104 ? -4.311 -0.057 -9.658 1.00 96.50 104 VAL A CA 1
ATOM 812 C C . VAL A 1 104 ? -5.148 1.192 -9.403 1.00 96.50 104 VAL A C 1
ATOM 814 O O . VAL A 1 104 ? -5.329 1.578 -8.253 1.00 96.50 104 VAL A O 1
ATOM 817 N N . ARG A 1 105 ? -5.734 1.793 -10.445 1.00 96.06 105 ARG A N 1
ATOM 818 C CA . ARG A 1 105 ? -6.653 2.930 -10.298 1.00 96.06 105 ARG A CA 1
ATOM 819 C C . ARG A 1 105 ? -7.896 2.565 -9.488 1.00 96.06 105 ARG A C 1
ATOM 821 O O . ARG A 1 105 ? -8.283 3.325 -8.605 1.00 96.06 105 ARG A O 1
ATOM 828 N N . ALA A 1 106 ? -8.514 1.422 -9.784 1.00 95.62 106 ALA A N 1
ATOM 829 C CA . ALA A 1 106 ? -9.681 0.949 -9.044 1.00 95.62 106 ALA A CA 1
ATOM 830 C C . ALA A 1 106 ? -9.332 0.663 -7.574 1.00 95.62 106 ALA A C 1
ATOM 832 O O . ALA A 1 106 ? -10.071 1.064 -6.675 1.00 95.62 106 ALA A O 1
ATOM 833 N N . GLY A 1 107 ? -8.180 0.031 -7.330 1.00 96.56 107 GLY A N 1
ATOM 834 C CA . GLY A 1 107 ? -7.655 -0.190 -5.985 1.00 96.56 107 GLY A CA 1
ATOM 835 C C . GLY A 1 107 ? -7.397 1.114 -5.237 1.00 96.56 107 GLY A C 1
ATOM 836 O O . GLY A 1 107 ? -7.822 1.231 -4.095 1.00 96.56 107 GLY A O 1
ATOM 837 N N . ALA A 1 108 ? -6.771 2.111 -5.873 1.00 95.81 108 ALA A N 1
ATOM 838 C CA . ALA 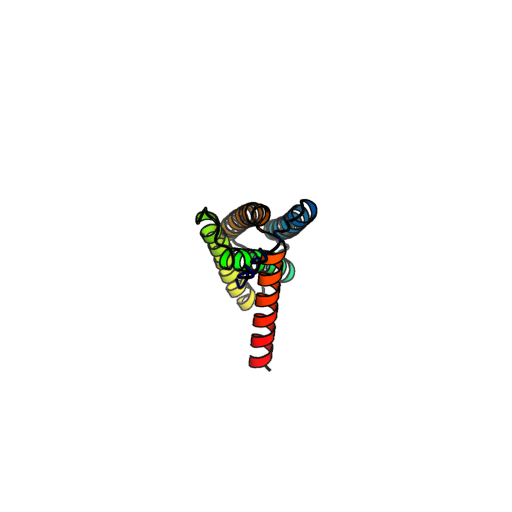A 1 108 ? -6.485 3.416 -5.268 1.00 95.81 108 ALA A CA 1
ATOM 839 C C . ALA A 1 108 ? -7.765 4.116 -4.798 1.00 95.81 108 ALA A C 1
ATOM 841 O O . ALA A 1 108 ? -7.869 4.502 -3.637 1.00 95.81 108 ALA A O 1
ATOM 842 N N . GLN A 1 109 ? -8.785 4.164 -5.658 1.00 94.69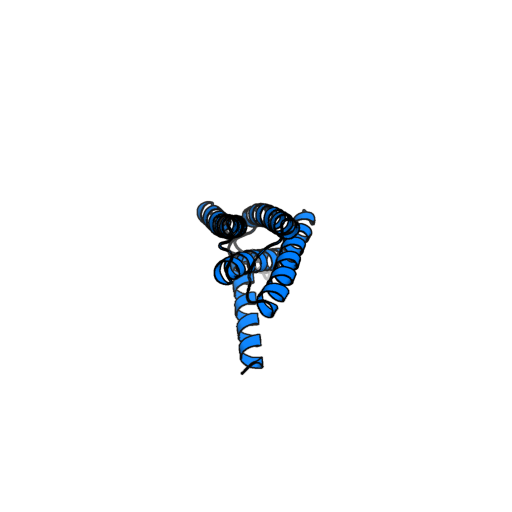 109 GLN A N 1
ATOM 843 C CA . GLN A 1 109 ? -10.075 4.751 -5.303 1.00 94.69 109 GLN A CA 1
ATOM 844 C C . GLN A 1 109 ? -10.726 4.029 -4.111 1.00 94.69 109 GLN A C 1
ATOM 846 O O . GLN A 1 109 ? -11.201 4.669 -3.173 1.00 94.69 109 GLN A O 1
ATOM 851 N N . LYS A 1 110 ? -10.723 2.689 -4.106 1.00 95.50 110 LYS A N 1
ATOM 852 C CA . LYS A 1 110 ? -11.275 1.912 -2.984 1.00 95.50 110 LYS A CA 1
ATOM 853 C C . LYS A 1 110 ? -10.452 2.031 -1.708 1.00 95.50 110 LYS A C 1
ATOM 855 O O . LYS A 1 110 ? -11.026 2.020 -0.622 1.00 95.50 110 LYS A O 1
ATOM 860 N N . ALA A 1 111 ? -9.141 2.185 -1.826 1.00 95.19 111 ALA A N 1
ATOM 861 C CA . ALA A 1 111 ? -8.251 2.418 -0.703 1.00 95.19 111 ALA A CA 1
ATOM 862 C C . ALA A 1 111 ? -8.543 3.777 -0.040 1.00 95.19 111 ALA A C 1
ATOM 864 O O . ALA A 1 111 ? -8.659 3.848 1.180 1.00 95.19 111 ALA A O 1
ATOM 865 N N . GLU A 1 112 ? -8.773 4.833 -0.822 1.00 93.81 112 GLU A N 1
ATOM 866 C CA . GLU A 1 112 ? -9.169 6.150 -0.304 1.00 93.81 112 GLU A CA 1
ATOM 867 C C . GLU A 1 112 ? -10.537 6.132 0.388 1.00 93.81 112 GLU A C 1
ATOM 869 O O . GLU A 1 112 ? -10.680 6.642 1.504 1.00 93.81 112 GLU A O 1
ATOM 874 N N . GLU A 1 113 ? -11.535 5.495 -0.236 1.00 92.75 113 GLU A N 1
ATOM 875 C CA . GLU A 1 113 ? -12.859 5.289 0.365 1.00 92.75 113 GLU A CA 1
ATOM 876 C C . GLU A 1 113 ? -12.747 4.547 1.706 1.00 92.75 113 GLU A C 1
ATOM 878 O O . GLU A 1 113 ? -13.395 4.916 2.690 1.00 92.75 113 GLU A O 1
ATOM 883 N N . ALA A 1 114 ? -11.895 3.522 1.764 1.00 93.62 114 ALA A N 1
ATOM 884 C CA . ALA A 1 114 ? -11.650 2.739 2.965 1.00 93.62 114 ALA A CA 1
ATOM 885 C C . ALA A 1 114 ? -10.948 3.546 4.062 1.00 93.62 114 ALA A C 1
ATOM 887 O O . ALA A 1 114 ? -11.343 3.470 5.228 1.00 93.62 114 ALA A O 1
ATOM 888 N N . LEU A 1 115 ? -9.942 4.349 3.701 1.00 93.31 115 LEU A N 1
ATOM 889 C CA . LEU A 1 115 ? -9.172 5.160 4.641 1.00 93.31 115 LEU A CA 1
ATOM 890 C C . LEU A 1 115 ? -10.076 6.114 5.428 1.00 93.31 115 LEU A C 1
ATOM 892 O O . LEU A 1 115 ? -9.950 6.224 6.646 1.00 93.31 115 LEU A O 1
ATOM 896 N N . ALA A 1 116 ? -11.060 6.726 4.766 1.00 90.75 116 ALA A N 1
ATOM 897 C CA . ALA A 1 116 ? -12.037 7.601 5.415 1.00 90.75 116 ALA A CA 1
ATOM 898 C C . ALA A 1 116 ? -12.892 6.893 6.490 1.00 90.75 116 ALA A C 1
ATOM 900 O O . ALA A 1 116 ? -13.448 7.543 7.378 1.00 90.75 116 ALA A O 1
ATOM 901 N N . LEU A 1 117 ? -13.007 5.563 6.428 1.00 90.69 117 LEU A N 1
ATOM 902 C CA . LEU A 1 117 ? -13.783 4.746 7.367 1.00 90.69 117 LEU A CA 1
ATOM 903 C C . LEU A 1 117 ? -12.928 4.164 8.504 1.00 90.69 117 LEU A C 1
ATOM 905 O O . LEU A 1 117 ? -1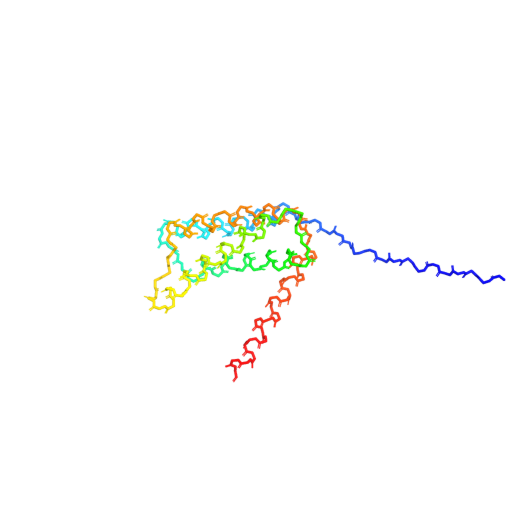3.475 3.707 9.519 1.00 90.69 117 LEU A O 1
ATOM 909 N N . LEU A 1 118 ? -11.605 4.191 8.364 1.00 93.12 118 LEU A N 1
ATOM 910 C CA . LEU A 1 118 ? -10.658 3.696 9.356 1.00 93.12 118 LEU A CA 1
ATOM 911 C C . LEU A 1 118 ? -10.428 4.712 10.488 1.00 93.12 118 LEU A C 1
ATOM 913 O O . LEU A 1 118 ? -11.018 5.792 10.550 1.00 93.12 118 LEU A O 1
ATOM 917 N N . ASP A 1 119 ? -9.623 4.309 11.463 1.00 93.25 119 ASP A N 1
ATOM 918 C CA . ASP A 1 119 ? -9.134 5.169 12.534 1.00 93.25 119 ASP A CA 1
ATOM 919 C C . ASP A 1 119 ? -7.610 5.107 12.590 1.00 93.25 119 ASP A C 1
ATOM 921 O O . ASP A 1 119 ? -7.002 4.101 12.216 1.00 93.25 119 ASP A O 1
ATOM 925 N N . VAL A 1 120 ? -6.999 6.198 13.053 1.00 92.50 120 VAL A N 1
ATOM 926 C CA . VAL A 1 120 ? -5.538 6.376 13.066 1.00 92.50 120 VAL A CA 1
ATOM 927 C C . VAL A 1 120 ? -4.854 5.248 13.836 1.00 92.50 120 VAL A C 1
ATOM 929 O O . VAL A 1 120 ? -3.797 4.774 13.432 1.00 92.50 120 VAL A O 1
ATOM 932 N N . THR A 1 121 ? -5.472 4.782 14.921 1.00 92.50 121 THR A N 1
ATOM 933 C CA . THR A 1 121 ? -4.956 3.678 15.734 1.00 92.50 121 THR A CA 1
ATOM 934 C C . THR A 1 121 ? -4.853 2.369 14.957 1.00 92.50 121 THR A C 1
ATOM 936 O O . THR A 1 121 ? -3.832 1.695 15.061 1.00 92.50 121 THR A O 1
ATOM 939 N N . THR A 1 122 ? -5.860 2.033 14.147 1.00 93.62 122 THR A N 1
ATOM 940 C CA . THR A 1 122 ? -5.860 0.814 13.321 1.00 93.62 122 THR A CA 1
ATOM 941 C C . THR A 1 122 ? -4.808 0.903 12.211 1.00 93.62 122 THR A C 1
ATOM 943 O O . THR A 1 122 ? -4.050 -0.039 11.999 1.00 93.62 122 THR A O 1
ATOM 946 N N . VAL A 1 123 ? -4.699 2.059 11.546 1.00 93.88 123 VAL A N 1
ATOM 947 C CA . VAL A 1 123 ? -3.674 2.284 10.508 1.00 93.88 123 VAL A CA 1
ATOM 948 C C . VAL A 1 123 ? -2.267 2.196 11.095 1.00 93.88 123 VAL A C 1
ATOM 950 O O . VAL A 1 123 ? -1.404 1.520 10.546 1.00 93.88 123 VAL A O 1
ATOM 953 N N . TYR A 1 124 ? -2.038 2.814 12.253 1.00 93.38 124 TYR A N 1
ATOM 954 C CA . TYR A 1 124 ? -0.749 2.752 12.936 1.00 93.38 124 TYR A CA 1
ATOM 955 C C . TYR A 1 124 ? -0.363 1.322 13.337 1.00 93.38 124 TYR A C 1
ATOM 957 O O . TYR A 1 124 ? 0.795 0.933 13.190 1.00 93.38 124 TYR A O 1
ATOM 965 N N . GLN A 1 125 ? -1.322 0.529 13.825 1.00 93.88 125 GLN A N 1
ATOM 966 C CA . GLN A 1 125 ? -1.090 -0.881 14.141 1.00 93.88 125 GLN A CA 1
ATOM 967 C C . GLN A 1 125 ? -0.682 -1.677 12.901 1.00 93.88 125 GLN A C 1
ATOM 969 O O . GLN A 1 125 ? 0.283 -2.433 12.977 1.00 93.88 125 GLN A O 1
ATOM 974 N N . SER A 1 126 ? -1.347 -1.451 11.767 1.00 95.00 126 SER A N 1
ATOM 975 C CA . SER A 1 126 ? -0.970 -2.088 10.504 1.00 95.00 126 SER A CA 1
ATOM 976 C C . SER A 1 126 ? 0.449 -1.716 10.069 1.00 95.00 126 SER A C 1
ATOM 978 O O . SER A 1 126 ? 1.233 -2.607 9.757 1.00 95.00 126 SER A O 1
ATOM 980 N N . ILE A 1 127 ? 0.830 -0.435 10.139 1.00 94.25 127 ILE A N 1
ATOM 981 C CA . ILE A 1 127 ? 2.205 -0.000 9.830 1.00 94.25 127 ILE A CA 1
ATOM 982 C C . ILE A 1 127 ? 3.213 -0.722 10.730 1.00 94.25 127 ILE A C 1
ATOM 984 O O . ILE A 1 127 ? 4.242 -1.197 10.259 1.00 94.25 127 ILE A O 1
ATOM 988 N N . LYS A 1 128 ? 2.919 -0.851 12.030 1.00 95.50 128 LYS A N 1
ATOM 989 C CA . LYS A 1 128 ? 3.813 -1.543 12.969 1.00 95.50 128 LYS A CA 1
ATOM 990 C C . LYS A 1 128 ? 3.944 -3.036 12.693 1.00 95.50 128 LYS A C 1
ATOM 992 O O . LYS A 1 128 ? 5.019 -3.578 12.933 1.00 95.50 128 LYS A O 1
ATOM 997 N N . GLN A 1 129 ? 2.888 -3.683 12.208 1.00 93.38 129 GLN A N 1
ATOM 998 C CA . GLN A 1 129 ? 2.946 -5.079 11.775 1.00 93.38 129 GLN A CA 1
ATOM 999 C C . GLN A 1 129 ? 3.826 -5.227 10.532 1.00 93.38 129 GLN A C 1
ATOM 1001 O O . GLN A 1 129 ? 4.760 -6.021 10.562 1.00 93.38 129 GLN A O 1
ATOM 1006 N N . LEU A 1 130 ? 3.628 -4.379 9.518 1.00 91.62 130 LEU A N 1
ATOM 1007 C CA . LEU A 1 130 ? 4.442 -4.383 8.297 1.00 91.62 130 LEU A CA 1
ATOM 1008 C C . LEU A 1 130 ? 5.929 -4.124 8.586 1.00 91.62 130 LEU A C 1
ATOM 1010 O O . LEU A 1 130 ? 6.793 -4.851 8.106 1.00 91.62 130 LEU A O 1
ATOM 1014 N N . GLU A 1 131 ? 6.246 -3.135 9.429 1.00 92.38 131 GLU A N 1
ATOM 1015 C CA . GLU A 1 131 ? 7.629 -2.877 9.859 1.00 92.38 131 GLU A CA 1
ATOM 1016 C C . GLU A 1 131 ? 8.250 -4.085 10.584 1.00 92.38 131 GLU A C 1
ATOM 1018 O O . GLU A 1 131 ? 9.458 -4.309 10.504 1.00 92.38 131 GLU A O 1
ATOM 1023 N N . ALA A 1 132 ? 7.455 -4.827 11.361 1.00 92.31 132 ALA A N 1
ATOM 1024 C CA . ALA A 1 132 ? 7.935 -5.997 12.087 1.00 92.31 132 ALA A CA 1
ATOM 1025 C C . ALA A 1 132 ? 8.197 -7.180 11.145 1.00 92.31 132 ALA A C 1
ATOM 1027 O O . ALA A 1 132 ? 9.195 -7.876 11.329 1.00 92.31 132 ALA A O 1
ATOM 1028 N N . GLU A 1 133 ? 7.340 -7.374 10.141 1.00 90.31 133 GLU A N 1
ATOM 1029 C CA . GLU A 1 133 ? 7.498 -8.383 9.089 1.00 90.31 133 GLU A CA 1
ATOM 1030 C C . GLU A 1 133 ? 8.758 -8.123 8.262 1.00 90.31 133 GLU A C 1
ATOM 1032 O O . GLU A 1 133 ? 9.612 -9.001 8.172 1.00 90.31 133 GLU A O 1
ATOM 1037 N N . GLN A 1 134 ? 8.960 -6.889 7.791 1.00 87.62 134 GLN A N 1
ATOM 1038 C CA . GLN 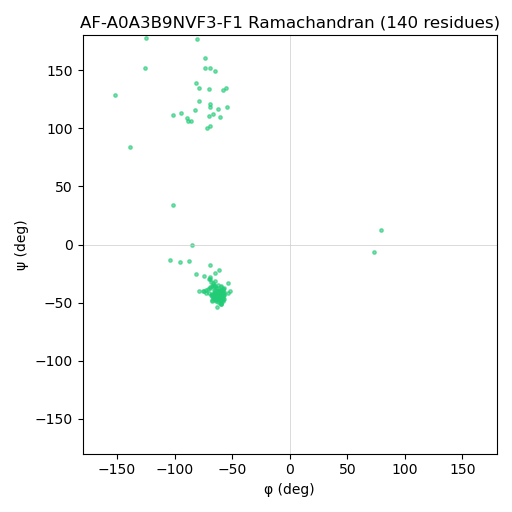A 1 134 ? 10.164 -6.503 7.044 1.00 87.62 134 GLN A CA 1
ATOM 1039 C C . GLN A 1 134 ? 11.450 -6.775 7.836 1.00 87.62 134 GLN A C 1
ATOM 1041 O O . GLN A 1 134 ? 12.382 -7.400 7.338 1.00 87.62 134 GLN A O 1
ATOM 1046 N N . ARG A 1 135 ? 11.491 -6.386 9.118 1.00 91.12 135 ARG A N 1
ATOM 1047 C CA . ARG A 1 135 ? 12.654 -6.668 9.980 1.00 91.12 135 ARG A CA 1
ATOM 1048 C C . ARG A 1 135 ? 12.866 -8.160 10.221 1.00 91.12 135 ARG A C 1
ATOM 1050 O O . ARG A 1 135 ? 13.992 -8.575 10.488 1.00 91.12 135 ARG A O 1
ATOM 1057 N N . ALA A 1 136 ? 11.799 -8.957 10.240 1.00 90.75 136 ALA A N 1
ATOM 1058 C CA . ALA A 1 136 ? 11.914 -10.402 10.380 1.00 90.75 136 ALA A CA 1
ATOM 1059 C C . ALA A 1 136 ? 12.507 -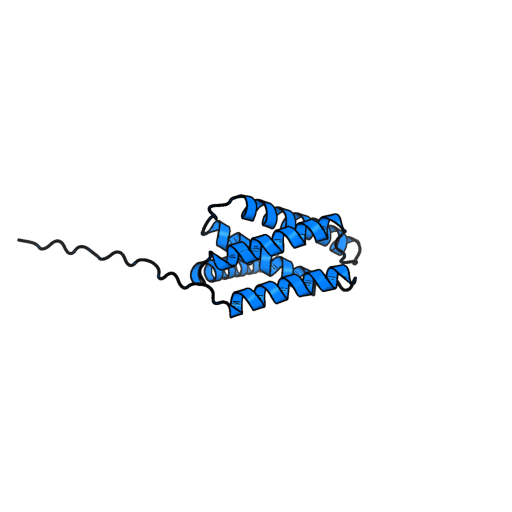11.024 9.110 1.00 90.75 136 ALA A C 1
ATOM 1061 O O . ALA A 1 136 ? 13.397 -11.863 9.219 1.00 90.75 136 ALA A O 1
ATOM 1062 N N . GLU A 1 137 ? 12.082 -10.568 7.932 1.00 87.00 137 GLU A N 1
ATOM 1063 C CA . GLU A 1 137 ? 12.632 -10.991 6.641 1.00 87.00 137 GLU A CA 1
ATOM 1064 C C . GLU A 1 137 ? 14.113 -10.619 6.497 1.00 87.00 137 GLU A C 1
ATOM 1066 O O . GLU A 1 137 ? 14.928 -11.478 6.166 1.00 87.00 137 GLU A O 1
ATOM 1071 N N . GLU A 1 138 ? 14.496 -9.388 6.847 1.00 87.38 138 GLU A N 1
ATOM 1072 C CA . GLU A 1 138 ? 15.899 -8.942 6.831 1.00 87.38 138 GLU A CA 1
ATOM 1073 C C . GLU A 1 138 ? 16.800 -9.805 7.725 1.00 87.38 138 GLU A C 1
ATOM 1075 O O . GLU A 1 138 ? 17.927 -10.123 7.355 1.00 87.38 138 GLU A O 1
ATOM 1080 N N . ARG A 1 139 ? 16.302 -10.227 8.895 1.00 86.88 139 ARG A N 1
ATOM 1081 C CA . ARG A 1 139 ? 17.040 -11.123 9.804 1.00 86.88 139 ARG A CA 1
ATOM 1082 C C . ARG A 1 139 ? 17.194 -12.541 9.269 1.00 86.88 139 ARG A C 1
ATOM 1084 O O . ARG A 1 139 ? 18.119 -13.221 9.690 1.00 86.88 139 ARG A O 1
ATOM 1091 N N . LEU A 1 140 ? 16.268 -13.007 8.434 1.00 85.31 140 LEU A N 1
ATOM 1092 C CA . LEU A 1 140 ? 16.346 -14.327 7.804 1.00 85.31 140 LEU A CA 1
ATOM 1093 C C . LEU A 1 140 ? 17.254 -14.321 6.568 1.00 85.31 140 LEU A C 1
ATOM 1095 O O . LEU A 1 140 ? 17.768 -15.371 6.192 1.00 85.31 140 LEU A O 1
ATOM 1099 N N . ALA A 1 141 ? 17.421 -13.160 5.932 1.00 76.19 141 ALA A N 1
ATOM 1100 C CA . ALA A 1 141 ? 18.265 -12.975 4.755 1.00 76.19 141 ALA A CA 1
ATOM 1101 C C . ALA A 1 141 ? 19.739 -12.649 5.081 1.00 76.19 141 ALA A C 1
ATOM 1103 O O . ALA A 1 141 ? 20.574 -12.712 4.177 1.00 76.19 141 ALA A O 1
ATOM 1104 N N . ALA A 1 142 ? 20.043 -12.286 6.333 1.00 64.19 142 ALA A N 1
ATOM 1105 C CA . ALA A 1 142 ? 21.387 -12.003 6.849 1.00 64.19 142 ALA A CA 1
ATOM 1106 C C . ALA A 1 142 ? 22.063 -13.254 7.432 1.00 64.19 142 ALA A C 1
ATOM 1108 O O . ALA A 1 142 ? 23.290 -13.396 7.223 1.00 64.19 142 ALA A O 1
#

Foldseek 3Di:
DDDPDPPPDDDDDFAFDDPVVLVVLLCLLVVLLVCLVVQNHDVVSLVSLLVLLQLLLQLCVVPPDPDCVLNVLSVQLVVQSVVQVVCCVVPVRRHRDPVSSVSSVSNSVSSSVSSRVGGPVSSVVSVVVVVVVVVVVVVVVD

Sequence (142 aa):
MSRKSTRRTIRPLRIPITRGLIDQFAQELHFSLMKAQLGYFTTVEFDKIGTCFNTIYGALDLKPPKDKTILVAIEGAMRAMNDCSKRGDTSGVWALRVTEIAAVRAGAQKAEEALALLDVTTVYQSIKQLEAEQRAEERLAA

Nearest PDB structures (foldseek):
  1tr2-assembly1_A  TM=5.985E-01  e=1.473E+00  Homo sapiens

pLDDT: mean 90.69, std 8.86, range [49.12, 97.62]

Solvent-accessible surface area (backbone atoms only — not comparable to full-atom values): 7884 Å² total; per-residue (Å²): 137,86,81,82,80,77,77,78,79,82,73,85,84,83,43,70,60,51,68,68,59,53,51,52,52,50,48,52,43,52,51,33,51,49,30,38,76,72,71,64,33,42,70,67,38,48,51,52,42,49,51,53,50,53,32,49,51,43,22,31,68,80,50,67,61,92,58,60,65,41,57,54,33,37,52,47,15,52,50,38,48,52,60,30,46,59,45,18,77,73,68,74,54,46,63,71,49,76,71,33,48,52,35,37,50,52,11,50,54,36,47,54,61,47,51,76,72,43,32,49,65,47,41,52,50,22,45,54,50,53,56,50,50,53,54,50,52,54,63,74,75,106

Secondary structure (DSSP, 8-state):
---------PPPP--BPPHHHHHHHHHHHHHHHHHHHTT---HHHHHHHHHHHHHHHHHHHHS--S-THHHHHHHHHHHHHHHHHHHHHHHS-----HHHHHHHHHHHHHHHHHHTTSBHHHHHHHHHHHHHHHHHHHHHH-